Protein AF-A0A7S0SY32-F1 (afdb_monomer_lite)

Secondary structure (DSSP, 8-state):
-PPPGGGGTTGGGT---SS-------TT-BHHHHHHHHHHH-GGGGSTTEEEEEEEEEE-TTS-EEEEEEEEEESSS--TTTT-BTTTTT--TT-EEEEEEEE---------------

Sequence (118 aa):
KHNHIND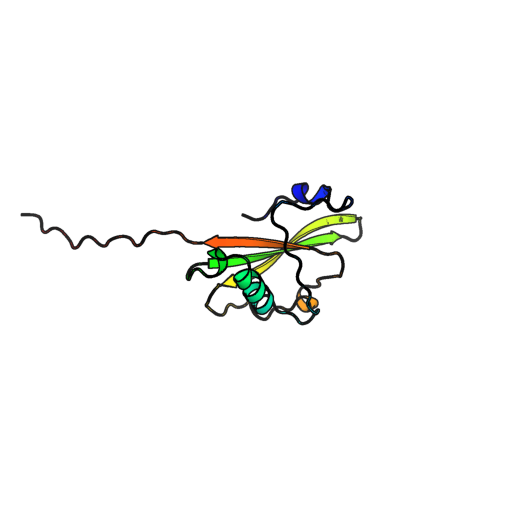YKQIVNNIYPNNEILIYSWMDATLRELTTLIQDVVNISRHKTSEISFTLVYSNGNGILQMKPIGKVHAIKEGSDDLKTLKSLNFQIGDILDICIYTNNNPPQLHLPNQRRY

Radius of gyration: 18.29 Å; chains: 1; bounding box: 66×31×40 Å

Foldseek 3Di:
DWDDLVQCPCVVVVRHDPDDDDDDDDQQDAPQNVLVVCCVPPVLSQDQQKKKWKWKWDQDPVRDIDIGTQDMDGNPDDDPRGRCGNVNSVNDVVIDITIDIDHPPPPPPPPPPDPPDD

InterPro domains:
  IPR010516 Sin3 associated polypeptide p18 [PF06487] (2-101)
  IPR010516 Sin3 associated polypeptide p18 [PTHR13082] (1-108)
  IPR042534 Sin3 associated polypeptide p18 superfamily [G3DSA:3.10.20.550] (1-106)

pLDDT: mean 88.26, std 14.33, range [45.12, 98.56]

Structure (mmCIF, N/CA/C/O backbone):
data_AF-A0A7S0SY32-F1
#
_entry.id   AF-A0A7S0SY32-F1
#
loop_
_atom_site.group_PDB
_atom_site.id
_atom_site.type_symbol
_atom_site.label_atom_id
_atom_site.label_alt_id
_atom_site.label_comp_id
_atom_site.label_asym_id
_atom_site.label_entity_id
_atom_site.label_seq_id
_atom_site.pdbx_PDB_ins_code
_atom_site.Cartn_x
_atom_site.Cartn_y
_atom_site.Cartn_z
_atom_site.occupancy
_atom_site.B_iso_or_equiv
_atom_site.auth_seq_id
_atom_site.auth_comp_id
_atom_site.auth_asym_id
_atom_site.auth_atom_id
_atom_site.pdbx_PDB_model_num
ATOM 1 N N 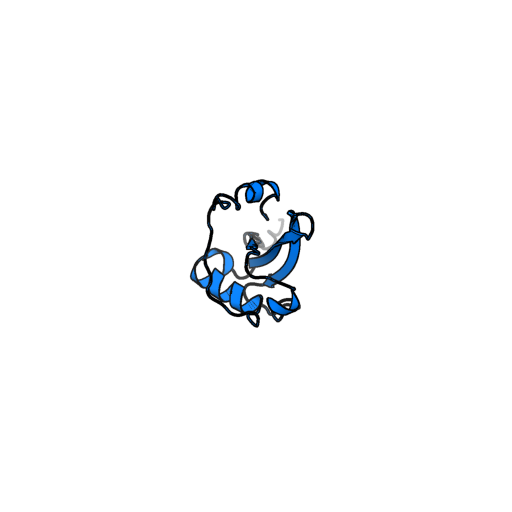. LYS A 1 1 ? 13.657 4.024 1.632 1.00 84.88 1 LYS A N 1
ATOM 2 C CA . LYS A 1 1 ? 13.421 3.479 2.995 1.00 84.88 1 LYS A CA 1
ATOM 3 C C . LYS A 1 1 ? 11.963 3.760 3.344 1.00 84.88 1 LYS A C 1
ATOM 5 O O . LYS A 1 1 ? 11.491 4.794 2.899 1.00 84.88 1 LYS A O 1
ATOM 10 N N . HIS A 1 2 ? 11.290 2.878 4.086 1.00 92.00 2 HIS A N 1
ATOM 11 C CA . HIS A 1 2 ? 9.948 3.142 4.623 1.00 92.00 2 HIS A CA 1
ATOM 12 C C . HIS A 1 2 ? 9.943 4.344 5.580 1.00 92.00 2 HIS A C 1
ATOM 14 O O . HIS A 1 2 ? 10.961 4.606 6.238 1.00 92.00 2 HIS A O 1
ATOM 20 N N . ASN A 1 3 ? 8.816 5.054 5.641 1.00 91.94 3 ASN A N 1
ATOM 21 C CA . ASN A 1 3 ? 8.621 6.172 6.565 1.00 91.94 3 ASN A CA 1
ATOM 22 C C . ASN A 1 3 ? 8.631 5.682 8.021 1.00 91.94 3 ASN A C 1
ATOM 24 O O . ASN A 1 3 ? 8.436 4.497 8.304 1.00 91.94 3 ASN A O 1
ATOM 28 N N . HIS A 1 4 ? 8.898 6.581 8.966 1.00 92.81 4 HIS A N 1
ATOM 29 C CA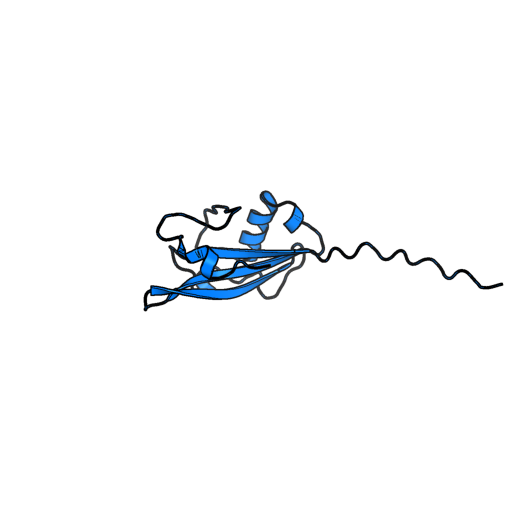 . HIS A 1 4 ? 8.810 6.250 10.382 1.00 92.81 4 HIS A CA 1
ATOM 30 C C . HIS A 1 4 ? 7.355 6.348 10.848 1.00 92.81 4 HIS A C 1
ATOM 32 O O . HIS A 1 4 ? 6.615 7.233 10.434 1.00 92.81 4 HIS A O 1
ATOM 38 N N . ILE A 1 5 ? 6.952 5.520 11.814 1.00 92.31 5 ILE A N 1
ATOM 39 C CA . ILE A 1 5 ? 5.583 5.533 12.364 1.00 92.31 5 ILE A CA 1
ATOM 40 C C . ILE A 1 5 ? 5.140 6.906 12.907 1.00 92.31 5 ILE A C 1
ATOM 42 O O . ILE A 1 5 ? 3.957 7.223 12.966 1.00 92.31 5 ILE A O 1
ATOM 46 N N . ASN A 1 6 ? 6.103 7.749 13.283 1.00 91.56 6 ASN A N 1
ATOM 47 C CA . ASN A 1 6 ? 5.837 9.099 13.776 1.00 91.56 6 ASN A CA 1
ATOM 48 C C . ASN A 1 6 ? 5.390 10.057 12.666 1.00 91.56 6 ASN A C 1
ATOM 50 O O . ASN A 1 6 ? 4.671 11.006 12.971 1.00 91.56 6 ASN A O 1
ATOM 54 N N . ASP A 1 7 ? 5.771 9.795 11.415 1.00 90.75 7 ASP A N 1
ATOM 55 C CA . ASP A 1 7 ? 5.438 10.633 10.256 1.00 90.75 7 ASP A CA 1
ATOM 56 C C . ASP A 1 7 ? 3.930 10.579 9.956 1.00 90.75 7 ASP A C 1
ATOM 58 O O . ASP A 1 7 ? 3.361 11.482 9.354 1.00 90.75 7 ASP A O 1
ATOM 62 N N . TYR A 1 8 ? 3.262 9.549 10.472 1.00 91.12 8 TYR A N 1
ATOM 63 C CA . TYR A 1 8 ? 1.836 9.302 10.323 1.00 91.12 8 TYR A CA 1
ATOM 64 C C . TYR A 1 8 ? 0.983 9.809 11.495 1.00 91.12 8 TYR A C 1
ATOM 66 O O . TYR A 1 8 ? -0.240 9.695 11.474 1.00 91.12 8 TYR A O 1
ATOM 74 N N . LYS A 1 9 ? 1.580 10.411 12.532 1.00 88.12 9 LYS A N 1
ATOM 75 C CA . LYS A 1 9 ? 0.817 10.913 13.693 1.00 88.12 9 LYS A CA 1
ATOM 76 C C . LYS A 1 9 ? -0.210 11.988 13.334 1.00 88.12 9 LYS A C 1
ATOM 78 O O . LYS A 1 9 ? -1.167 12.174 14.076 1.00 88.12 9 LYS A O 1
ATOM 83 N N . GLN A 1 10 ? -0.001 12.699 12.227 1.00 86.50 10 GLN A N 1
ATOM 84 C CA . GLN A 1 10 ? -0.854 13.807 11.800 1.00 86.50 10 GLN A CA 1
ATOM 85 C C . GLN A 1 10 ? -1.894 13.412 10.738 1.00 86.50 10 GLN A C 1
ATOM 87 O O . GLN A 1 10 ? -2.620 14.289 10.272 1.00 86.50 10 GLN A O 1
ATOM 92 N N . ILE A 1 11 ? -2.048 12.114 10.417 1.00 86.12 11 ILE A N 1
ATOM 93 C CA . ILE A 1 11 ? -3.094 11.642 9.485 1.00 86.12 11 ILE A CA 1
ATOM 94 C C . ILE A 1 11 ? -4.485 12.089 9.945 1.00 86.12 11 ILE A C 1
ATOM 96 O O . ILE A 1 11 ? -5.319 12.433 9.119 1.00 86.12 11 ILE A O 1
ATOM 100 N N . VAL A 1 12 ? -4.733 12.137 11.259 1.00 82.56 12 VAL A N 1
ATOM 101 C CA . VAL A 1 12 ? -6.014 12.604 11.827 1.00 82.56 12 VAL A CA 1
ATOM 102 C C . VAL A 1 12 ? -6.382 14.034 11.409 1.00 82.56 12 VAL A C 1
ATOM 104 O O . VAL A 1 12 ? -7.551 14.398 11.451 1.00 82.56 12 VAL A O 1
ATOM 107 N N . ASN A 1 13 ? -5.396 14.826 10.981 1.00 84.94 13 ASN A N 1
ATOM 108 C CA . ASN A 1 13 ? -5.563 16.181 10.459 1.00 84.94 13 ASN A CA 1
ATOM 109 C C . ASN A 1 13 ? -5.462 16.234 8.920 1.00 84.94 13 ASN A C 1
ATOM 111 O O . ASN A 1 13 ? -5.255 17.312 8.369 1.00 84.94 13 ASN A O 1
ATOM 115 N N . ASN A 1 14 ? -5.553 15.091 8.230 1.00 82.50 14 ASN A N 1
ATOM 116 C CA . ASN A 1 14 ? -5.294 14.921 6.795 1.00 82.50 14 ASN A CA 1
ATOM 117 C C . ASN A 1 14 ? -3.897 15.396 6.355 1.00 82.50 14 ASN A C 1
ATOM 119 O O . ASN A 1 14 ? -3.723 15.905 5.248 1.00 82.50 14 ASN A O 1
ATOM 123 N N . ILE A 1 15 ? -2.896 15.249 7.226 1.00 85.69 15 ILE A N 1
ATOM 124 C CA . ILE A 1 15 ? -1.501 15.552 6.901 1.00 85.69 15 ILE A CA 1
ATOM 125 C C . ILE A 1 15 ? -0.750 14.232 6.755 1.00 85.69 15 ILE A C 1
ATOM 127 O O . ILE A 1 15 ? -0.555 13.501 7.731 1.00 85.69 15 ILE A O 1
ATOM 131 N N . TYR A 1 16 ? -0.320 13.952 5.529 1.00 85.81 16 TYR A N 1
ATOM 132 C CA . TYR A 1 16 ? 0.430 12.757 5.161 1.00 85.81 16 TYR A CA 1
ATOM 133 C C . TYR A 1 16 ? 1.906 13.096 4.905 1.00 85.81 16 TYR A C 1
ATOM 135 O O . TYR A 1 16 ? 2.231 14.247 4.592 1.00 85.81 16 TYR A O 1
ATOM 143 N N . PRO A 1 17 ? 2.822 12.115 5.023 1.00 84.94 17 PRO A N 1
ATOM 144 C CA . PRO A 1 17 ? 4.193 12.275 4.545 1.00 84.94 17 PRO A CA 1
ATOM 145 C C . PRO A 1 17 ? 4.216 12.680 3.059 1.00 84.94 17 PRO A C 1
ATOM 147 O O . PRO A 1 17 ? 3.325 12.310 2.298 1.00 84.94 17 PRO A O 1
ATOM 150 N N . ASN A 1 18 ? 5.237 13.435 2.637 1.00 78.50 18 ASN A N 1
ATOM 151 C CA . ASN A 1 18 ? 5.341 13.946 1.263 1.00 78.50 18 ASN A CA 1
ATOM 152 C C . ASN A 1 18 ? 5.237 12.831 0.196 1.00 78.50 18 ASN A C 1
ATOM 154 O O . ASN A 1 18 ? 5.737 11.726 0.400 1.00 78.50 18 ASN A O 1
ATOM 158 N N . ASN A 1 19 ? 4.709 13.185 -0.984 1.00 84.12 19 ASN A N 1
ATOM 159 C CA . ASN A 1 19 ? 4.558 12.332 -2.178 1.00 84.12 19 ASN A CA 1
ATOM 160 C C . ASN A 1 19 ? 3.501 11.215 -2.052 1.00 84.12 19 ASN A C 1
ATOM 162 O O . ASN A 1 19 ? 3.761 10.058 -2.382 1.00 84.12 19 ASN A O 1
ATOM 166 N N . GLU A 1 20 ? 2.299 11.578 -1.610 1.00 89.50 20 GLU A N 1
ATOM 167 C CA . GLU A 1 20 ? 1.122 10.704 -1.612 1.00 89.50 20 GLU A CA 1
ATOM 168 C C . GLU A 1 20 ? 0.572 10.466 -3.033 1.00 89.50 20 GLU A C 1
ATOM 170 O O . GLU A 1 20 ? 0.614 11.348 -3.894 1.00 89.50 20 GLU A O 1
ATOM 175 N N . ILE A 1 21 ? 0.024 9.269 -3.269 1.00 90.62 21 ILE A N 1
ATOM 176 C CA . ILE A 1 21 ? -0.713 8.911 -4.486 1.00 90.62 21 ILE A CA 1
ATOM 177 C C . ILE A 1 21 ? -2.044 8.286 -4.066 1.00 90.62 21 ILE A C 1
ATOM 179 O O . I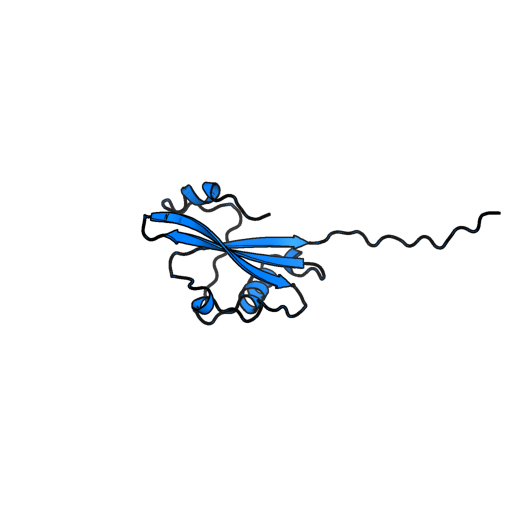LE A 1 21 ? -2.067 7.377 -3.239 1.00 90.62 21 ILE A O 1
ATOM 183 N N . LEU A 1 22 ? -3.143 8.738 -4.672 1.00 91.06 22 LEU A N 1
ATOM 184 C CA . LEU A 1 22 ? -4.468 8.152 -4.477 1.00 91.06 22 LEU A CA 1
ATOM 185 C C . LEU A 1 22 ? -4.758 7.125 -5.570 1.00 91.06 22 LEU A C 1
ATOM 187 O O . LEU A 1 22 ? -4.643 7.419 -6.760 1.00 91.06 22 LEU A O 1
ATOM 191 N N . ILE A 1 23 ? -5.161 5.925 -5.156 1.00 92.25 23 ILE A N 1
ATOM 192 C CA . ILE A 1 23 ? -5.500 4.821 -6.051 1.00 92.25 23 ILE A CA 1
ATOM 193 C C . ILE A 1 23 ? -6.943 4.398 -5.780 1.00 92.25 23 ILE A C 1
ATOM 195 O O . ILE A 1 23 ? -7.283 4.005 -4.666 1.00 92.25 23 ILE A O 1
ATOM 199 N N . TYR A 1 24 ? -7.782 4.433 -6.814 1.00 92.31 24 TYR A N 1
ATOM 200 C CA . TYR A 1 24 ? -9.117 3.840 -6.768 1.00 92.31 24 TYR A CA 1
ATOM 201 C C . TYR A 1 24 ? -9.029 2.376 -7.181 1.00 92.31 24 TYR A C 1
ATOM 203 O O . TYR A 1 24 ? -8.668 2.064 -8.315 1.00 92.31 24 TYR A O 1
ATOM 211 N N . SER A 1 25 ? -9.330 1.476 -6.250 1.00 94.25 25 SER A N 1
ATOM 212 C CA . SER A 1 25 ? -9.240 0.038 -6.481 1.00 94.25 25 SER A CA 1
ATOM 213 C C . SER A 1 25 ? -10.209 -0.740 -5.594 1.00 94.25 25 SER A C 1
ATOM 215 O O . SER A 1 25 ? -10.954 -0.162 -4.801 1.00 94.25 25 SER A O 1
ATOM 217 N N . TRP A 1 26 ? -10.195 -2.057 -5.746 1.00 96.31 26 TRP A N 1
ATOM 218 C CA . TRP A 1 26 ? -11.080 -2.990 -5.062 1.00 96.31 26 TRP A CA 1
ATOM 219 C C . TRP A 1 26 ? -10.290 -3.901 -4.116 1.00 96.31 26 TRP A C 1
ATOM 221 O O . TRP A 1 26 ? -9.068 -3.998 -4.183 1.00 96.31 26 TRP A O 1
ATOM 231 N N . MET A 1 27 ? -10.986 -4.581 -3.204 1.00 97.12 27 MET A N 1
ATOM 232 C CA . MET A 1 27 ? -10.356 -5.431 -2.182 1.00 97.12 27 MET A CA 1
ATOM 233 C C . MET A 1 27 ? -9.654 -6.676 -2.751 1.00 97.12 27 MET A C 1
ATOM 235 O O . MET A 1 27 ? -8.834 -7.293 -2.072 1.00 97.12 27 MET A O 1
ATOM 239 N N . ASP A 1 28 ? -9.979 -7.072 -3.974 1.00 97.19 28 ASP A N 1
ATOM 240 C CA . ASP A 1 28 ? -9.321 -8.137 -4.730 1.00 97.19 28 ASP A CA 1
ATOM 241 C C . ASP A 1 28 ? -8.061 -7.669 -5.470 1.00 97.19 28 ASP A C 1
ATOM 243 O O . ASP A 1 28 ? -7.330 -8.519 -5.972 1.00 97.19 28 ASP A O 1
ATOM 247 N N . ALA A 1 29 ? -7.746 -6.370 -5.456 1.00 98.00 29 ALA A N 1
ATOM 248 C CA . ALA A 1 29 ? -6.526 -5.856 -6.057 1.00 98.00 29 ALA A CA 1
ATOM 249 C C . ALA A 1 29 ? -5.281 -6.460 -5.405 1.00 98.00 29 ALA A C 1
ATOM 251 O O . ALA A 1 29 ? -5.153 -6.533 -4.176 1.00 98.00 29 ALA A O 1
ATOM 252 N N . THR A 1 30 ? -4.359 -6.884 -6.255 1.00 98.50 30 THR A N 1
ATOM 253 C CA . THR A 1 30 ? -3.116 -7.559 -5.892 1.00 98.50 30 THR A CA 1
ATOM 254 C C . THR A 1 30 ? -1.960 -6.575 -5.713 1.00 98.50 30 THR A C 1
ATOM 256 O O . THR A 1 30 ? -1.953 -5.482 -6.285 1.00 98.50 30 THR A O 1
ATOM 259 N N . LEU A 1 31 ? -0.919 -6.964 -4.967 1.00 98.25 31 LEU A N 1
ATOM 260 C CA . LEU A 1 31 ? 0.304 -6.154 -4.871 1.00 98.25 31 LEU A CA 1
ATOM 261 C C . LEU A 1 31 ? 0.963 -5.935 -6.244 1.00 98.25 31 LEU A C 1
ATOM 263 O O . LEU A 1 31 ? 1.559 -4.878 -6.479 1.00 98.25 31 LEU A O 1
ATOM 267 N N . ARG A 1 32 ? 0.844 -6.903 -7.165 1.00 98.00 32 ARG A N 1
ATOM 268 C CA . ARG A 1 32 ? 1.278 -6.754 -8.560 1.00 98.00 32 ARG A CA 1
ATOM 269 C C . ARG A 1 32 ? 0.525 -5.635 -9.275 1.00 98.00 32 ARG A C 1
ATOM 271 O O . ARG A 1 32 ? 1.176 -4.768 -9.850 1.00 98.00 32 ARG A O 1
ATOM 278 N N . GLU A 1 33 ? -0.803 -5.611 -9.208 1.00 97.62 33 GLU A N 1
ATOM 279 C CA . GLU A 1 33 ? -1.605 -4.558 -9.850 1.00 97.62 33 GLU A CA 1
ATOM 280 C C . GLU A 1 33 ? -1.307 -3.181 -9.255 1.00 97.62 33 GLU A C 1
ATOM 282 O O . GLU A 1 33 ? -1.086 -2.226 -9.998 1.00 97.62 33 GLU A O 1
ATOM 287 N N . LEU A 1 34 ? -1.192 -3.079 -7.925 1.00 97.31 34 LEU A N 1
ATOM 288 C CA . LEU A 1 34 ? -0.785 -1.831 -7.271 1.00 97.31 34 LEU A CA 1
ATOM 289 C C . LEU A 1 34 ? 0.597 -1.368 -7.746 1.00 97.31 34 LEU A C 1
ATOM 291 O O . LEU A 1 34 ? 0.804 -0.181 -7.986 1.00 97.31 34 LEU A O 1
ATOM 295 N N . THR A 1 35 ? 1.535 -2.297 -7.936 1.00 96.94 35 THR A N 1
ATOM 296 C CA . THR A 1 35 ? 2.869 -1.994 -8.471 1.00 96.94 35 THR A CA 1
ATOM 297 C C . THR A 1 35 ? 2.796 -1.443 -9.893 1.00 96.94 35 THR A C 1
ATOM 299 O O . THR A 1 35 ? 3.494 -0.477 -10.194 1.00 96.94 35 THR A O 1
ATOM 302 N N . THR A 1 36 ? 1.945 -2.004 -10.753 1.00 95.75 36 THR A N 1
ATOM 303 C CA . THR A 1 36 ? 1.728 -1.489 -12.113 1.00 95.75 36 THR A CA 1
ATOM 304 C C . THR A 1 36 ? 1.185 -0.058 -12.087 1.00 95.75 36 THR A C 1
ATOM 306 O O . THR A 1 36 ? 1.720 0.805 -12.776 1.00 95.75 36 THR A O 1
ATOM 309 N N . LEU A 1 37 ? 0.217 0.237 -11.215 1.00 96.00 37 LEU A N 1
ATOM 310 C CA . LEU A 1 37 ? -0.321 1.596 -11.061 1.00 96.00 37 LEU A CA 1
ATOM 311 C C . LEU A 1 37 ? 0.737 2.587 -10.550 1.00 96.00 37 LEU A C 1
ATOM 313 O O . LEU A 1 37 ? 0.834 3.715 -11.031 1.00 96.00 37 LEU A O 1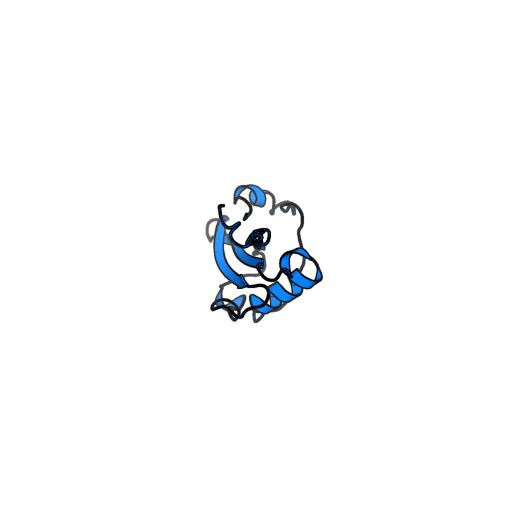
ATOM 317 N N . ILE A 1 38 ? 1.584 2.168 -9.605 1.00 95.12 38 ILE A N 1
ATOM 318 C CA . ILE A 1 38 ? 2.706 2.986 -9.116 1.00 95.12 38 ILE A CA 1
ATOM 319 C C . ILE A 1 38 ? 3.711 3.247 -10.239 1.00 95.12 38 ILE A C 1
ATOM 321 O O . ILE A 1 38 ? 4.244 4.353 -10.346 1.00 95.12 38 ILE A O 1
ATOM 325 N N . GLN A 1 39 ? 3.969 2.253 -11.089 1.00 94.88 39 GLN A N 1
ATOM 326 C CA . GLN A 1 39 ? 4.862 2.393 -12.233 1.00 94.88 39 GLN A CA 1
ATOM 327 C C . GLN A 1 39 ? 4.372 3.438 -13.226 1.00 94.88 39 GLN A C 1
ATOM 329 O O . GLN A 1 39 ? 5.211 4.136 -13.794 1.00 94.88 39 GLN A O 1
ATOM 334 N N . ASP A 1 40 ? 3.067 3.625 -13.398 1.00 94.25 40 ASP A N 1
ATOM 335 C CA . ASP A 1 40 ? 2.528 4.656 -14.289 1.00 94.25 40 ASP A CA 1
ATOM 336 C C . ASP A 1 40 ? 2.881 6.080 -13.837 1.00 94.25 40 ASP A C 1
ATOM 338 O O . ASP A 1 40 ? 3.103 6.949 -14.680 1.00 94.25 40 ASP A O 1
ATOM 342 N N . VAL A 1 41 ? 3.047 6.293 -12.529 1.00 93.31 41 VAL A N 1
ATOM 343 C CA . VAL A 1 41 ? 3.315 7.612 -11.932 1.00 93.31 41 VAL A CA 1
ATOM 344 C C . VAL A 1 41 ? 4.792 7.810 -11.565 1.00 93.31 41 VAL A C 1
ATOM 346 O O . VAL A 1 41 ? 5.341 8.899 -11.730 1.00 93.31 41 VAL A O 1
ATOM 349 N N . VAL A 1 42 ? 5.471 6.769 -11.073 1.00 92.25 42 VAL A N 1
ATOM 350 C CA . VAL A 1 42 ? 6.816 6.866 -10.486 1.00 92.25 42 VAL A CA 1
ATOM 351 C C . VAL A 1 42 ? 7.845 6.118 -11.336 1.00 92.25 42 VAL A C 1
ATOM 353 O O . VAL A 1 42 ? 8.093 4.928 -11.146 1.00 92.25 42 VAL A O 1
ATOM 356 N N . ASN A 1 43 ? 8.536 6.837 -12.223 1.00 91.81 43 ASN A N 1
ATOM 357 C CA . ASN A 1 43 ? 9.473 6.268 -13.208 1.00 91.81 43 ASN A CA 1
ATOM 358 C C . ASN A 1 43 ? 10.537 5.315 -12.632 1.00 91.81 43 ASN A C 1
ATOM 360 O O . ASN A 1 43 ? 10.843 4.291 -13.243 1.00 91.81 43 ASN A O 1
ATOM 364 N N . ILE A 1 44 ? 11.101 5.614 -11.455 1.00 91.44 44 ILE A N 1
ATOM 365 C CA . ILE A 1 44 ? 12.167 4.794 -10.853 1.00 91.44 44 ILE A CA 1
ATOM 366 C C . ILE A 1 44 ? 11.693 3.378 -10.475 1.00 91.44 44 ILE A C 1
ATOM 368 O O . ILE A 1 44 ? 12.488 2.438 -10.450 1.00 91.44 44 ILE A O 1
ATOM 372 N N . SER A 1 45 ? 10.390 3.178 -10.264 1.00 92.19 45 SER A N 1
ATOM 373 C CA . SER A 1 45 ? 9.817 1.855 -9.978 1.00 92.19 45 SER A CA 1
ATOM 374 C C . SER A 1 45 ? 9.787 0.915 -11.194 1.00 92.19 45 SER A C 1
ATOM 376 O O . SER A 1 45 ? 9.596 -0.288 -11.027 1.00 92.19 45 SER A O 1
ATOM 378 N N . ARG A 1 46 ? 10.031 1.429 -12.411 1.00 93.69 46 ARG A N 1
ATOM 379 C CA . ARG A 1 46 ? 10.124 0.636 -13.653 1.00 93.69 46 ARG A CA 1
ATOM 380 C C . ARG A 1 46 ? 11.505 0.021 -13.881 1.00 93.69 46 ARG A C 1
ATOM 382 O O . ARG A 1 46 ? 11.674 -0.785 -14.796 1.00 93.69 46 ARG A O 1
ATOM 389 N N . HIS A 1 47 ? 12.521 0.437 -13.120 1.00 93.81 47 HIS A N 1
ATOM 390 C CA . HIS A 1 47 ? 13.886 -0.024 -13.361 1.00 93.81 47 HIS A CA 1
ATOM 391 C C . HIS A 1 47 ? 14.002 -1.542 -13.148 1.00 93.81 47 HIS A C 1
ATOM 393 O O . HIS A 1 47 ? 13.350 -2.129 -12.288 1.00 93.81 47 HIS A O 1
ATOM 399 N N . LYS A 1 48 ? 14.850 -2.204 -13.948 1.00 90.62 48 LYS A N 1
ATOM 400 C CA . LYS A 1 48 ? 14.932 -3.676 -14.001 1.00 90.62 48 LYS A CA 1
ATOM 401 C C . LYS A 1 48 ? 15.304 -4.327 -12.672 1.00 90.62 48 LYS A C 1
ATOM 403 O O . LYS A 1 48 ? 15.015 -5.500 -12.488 1.00 90.62 48 LYS A O 1
ATOM 408 N N . THR A 1 49 ? 15.981 -3.590 -11.798 1.00 91.38 49 THR A N 1
ATOM 409 C CA . THR A 1 49 ? 16.396 -4.036 -10.459 1.00 91.38 49 THR A CA 1
ATOM 410 C C . THR A 1 49 ? 15.541 -3.428 -9.349 1.00 91.38 49 THR A C 1
ATOM 412 O O . THR A 1 49 ? 15.929 -3.501 -8.184 1.00 91.38 49 THR A O 1
ATOM 415 N N . SER A 1 50 ? 14.425 -2.782 -9.702 1.00 94.50 50 SER A N 1
ATOM 416 C CA . SER A 1 50 ? 13.535 -2.171 -8.725 1.00 94.50 50 SER A CA 1
ATOM 417 C C . SER A 1 50 ? 12.712 -3.221 -7.994 1.00 94.50 50 SER A C 1
ATOM 419 O O . SER A 1 50 ? 12.139 -4.125 -8.602 1.00 94.50 50 SER A O 1
ATOM 421 N N . GLU A 1 51 ? 12.616 -3.054 -6.683 1.00 95.56 51 GLU A N 1
ATOM 422 C CA . GLU A 1 51 ? 11.736 -3.812 -5.802 1.00 95.56 51 GLU A CA 1
ATOM 423 C C . GLU A 1 51 ? 10.861 -2.828 -5.025 1.00 95.56 51 GLU A C 1
ATOM 425 O O . GLU A 1 51 ? 11.362 -1.890 -4.400 1.00 95.56 51 GLU A O 1
ATOM 430 N N . ILE A 1 52 ? 9.549 -3.028 -5.087 1.00 96.69 52 ILE A N 1
ATOM 431 C CA . ILE A 1 52 ? 8.549 -2.222 -4.403 1.00 96.69 52 ILE A CA 1
ATOM 432 C C . ILE A 1 52 ? 8.151 -2.984 -3.144 1.00 96.69 52 ILE A C 1
ATOM 434 O O . ILE A 1 52 ? 7.579 -4.067 -3.216 1.00 96.69 52 ILE A O 1
ATOM 438 N N . SER A 1 53 ? 8.483 -2.435 -1.984 1.00 97.44 53 SER A N 1
ATOM 439 C CA . SER A 1 53 ? 8.129 -2.993 -0.682 1.00 97.44 53 SER A CA 1
ATOM 440 C C . SER A 1 53 ? 6.901 -2.289 -0.135 1.00 97.44 53 SER A C 1
ATOM 442 O O . SER A 1 53 ? 6.862 -1.060 -0.122 1.00 97.44 53 SER A O 1
ATOM 444 N N . PHE A 1 54 ? 5.931 -3.066 0.336 1.00 97.88 54 PHE A N 1
ATOM 445 C CA . PHE A 1 54 ? 4.654 -2.594 0.853 1.00 97.88 54 PHE A CA 1
ATOM 446 C C . PHE A 1 54 ? 4.565 -2.829 2.362 1.00 97.88 54 PHE A C 1
ATOM 448 O O . PHE A 1 54 ? 4.841 -3.926 2.864 1.00 97.88 54 PHE A O 1
ATOM 455 N N . THR A 1 55 ? 4.125 -1.802 3.080 1.00 97.88 55 THR A N 1
ATOM 456 C CA . THR A 1 55 ? 3.874 -1.831 4.520 1.00 97.88 55 THR A CA 1
ATOM 457 C C . THR A 1 55 ? 2.495 -1.247 4.803 1.00 97.88 55 THR A C 1
ATOM 459 O O . THR A 1 55 ? 2.202 -0.121 4.420 1.00 97.88 55 THR A O 1
ATOM 462 N N . LEU A 1 56 ? 1.645 -2.010 5.486 1.00 97.19 56 LEU A N 1
ATOM 463 C CA . LEU A 1 56 ? 0.338 -1.550 5.936 1.00 97.19 56 LEU A CA 1
ATOM 464 C C . LEU A 1 56 ? 0.506 -0.649 7.158 1.00 97.19 56 LEU A C 1
ATOM 466 O O . LEU A 1 56 ? 1.145 -1.052 8.133 1.00 97.19 56 LEU A O 1
ATOM 470 N N . VAL A 1 57 ? -0.089 0.536 7.116 1.00 95.94 57 VAL A N 1
ATOM 471 C CA . VAL A 1 57 ? -0.177 1.476 8.232 1.00 95.94 57 VAL A CA 1
ATOM 472 C C . VAL A 1 57 ? -1.636 1.552 8.660 1.00 95.94 57 VAL A C 1
ATOM 474 O O . VAL A 1 57 ? -2.489 1.965 7.880 1.00 95.94 57 VAL A O 1
ATOM 477 N N . TYR A 1 58 ? -1.920 1.119 9.884 1.00 94.75 58 TYR A N 1
ATOM 478 C CA . TYR A 1 58 ? -3.285 0.958 10.387 1.00 94.75 58 TYR A CA 1
ATOM 479 C C . TYR A 1 58 ? -3.353 1.238 11.885 1.00 94.75 58 TYR A C 1
ATOM 481 O O . TYR A 1 58 ? -2.348 1.146 12.597 1.00 94.75 58 TYR A O 1
ATOM 489 N N . SER A 1 59 ? -4.539 1.584 12.376 1.00 92.94 59 SER A N 1
ATOM 490 C CA . SER A 1 59 ? -4.786 1.742 13.809 1.00 92.94 59 SER A CA 1
ATOM 491 C C . SER A 1 59 ? -5.289 0.427 14.389 1.00 92.94 59 SER A C 1
ATOM 493 O O . SER A 1 59 ? -6.210 -0.187 13.854 1.00 92.94 59 SER A O 1
ATOM 495 N N . ASN A 1 60 ? -4.682 -0.039 15.477 1.00 90.88 60 ASN A N 1
ATOM 496 C CA . ASN A 1 60 ? -5.172 -1.231 16.159 1.00 90.88 60 ASN A CA 1
ATOM 497 C C . ASN A 1 60 ? -6.457 -0.933 16.962 1.00 90.88 60 ASN A C 1
ATOM 499 O O . ASN A 1 60 ? -6.895 0.210 17.073 1.00 90.88 60 ASN A O 1
ATOM 503 N N . GLY A 1 61 ? -7.041 -1.959 17.591 1.00 88.88 61 GLY A N 1
ATOM 504 C CA . GLY A 1 61 ? -8.272 -1.806 18.385 1.00 88.88 61 GLY A CA 1
ATOM 505 C C . GLY A 1 61 ? -8.178 -0.824 19.564 1.00 88.88 61 GLY A C 1
ATOM 506 O O . GLY A 1 61 ? -9.206 -0.376 20.057 1.00 88.88 61 GLY A O 1
ATOM 507 N N . ASN A 1 62 ? -6.966 -0.448 19.986 1.00 91.69 62 ASN A N 1
ATOM 508 C CA . ASN A 1 62 ? -6.728 0.528 21.052 1.00 91.69 62 ASN A CA 1
ATOM 509 C C . ASN A 1 62 ? -6.485 1.949 20.509 1.00 91.69 62 ASN A C 1
ATOM 511 O O . ASN A 1 62 ? -6.095 2.833 21.271 1.00 91.69 62 ASN A O 1
ATOM 515 N N . GLY A 1 63 ? -6.645 2.170 19.201 1.00 87.75 63 GLY A N 1
ATOM 516 C CA . GLY A 1 63 ? -6.366 3.454 18.560 1.00 87.75 63 GLY A CA 1
ATOM 517 C C . GLY A 1 63 ? -4.873 3.740 18.362 1.00 87.75 63 GLY A C 1
ATOM 518 O O . GLY A 1 63 ? -4.503 4.869 18.041 1.00 87.75 63 GLY A O 1
ATOM 519 N N . ILE A 1 64 ? -4.000 2.752 18.584 1.00 91.19 64 ILE A N 1
ATOM 520 C CA . ILE A 1 64 ? -2.553 2.915 18.441 1.00 91.19 64 ILE A CA 1
ATOM 521 C C . ILE A 1 64 ? -2.156 2.554 17.015 1.00 91.19 64 ILE A C 1
ATOM 523 O O . ILE A 1 64 ? -2.410 1.443 16.546 1.00 91.19 64 ILE A O 1
ATOM 527 N N . LEU A 1 65 ? -1.470 3.485 16.360 1.00 93.69 65 LEU A N 1
ATOM 528 C CA . LEU A 1 65 ? -0.975 3.308 15.006 1.00 93.69 65 LEU A CA 1
ATOM 529 C C . LEU A 1 65 ? 0.150 2.263 14.947 1.00 93.69 65 LEU A C 1
ATOM 531 O O . LEU A 1 65 ? 1.070 2.266 15.768 1.00 93.69 65 LEU A O 1
ATOM 535 N N . GLN A 1 66 ? 0.088 1.382 13.953 1.00 94.56 66 GLN A N 1
ATOM 536 C CA . GLN A 1 66 ? 1.046 0.307 13.717 1.00 94.56 66 GLN A CA 1
ATOM 537 C C . GLN A 1 66 ? 1.476 0.267 12.250 1.00 94.56 66 GLN A C 1
ATOM 539 O O . GLN A 1 66 ? 0.715 0.630 11.358 1.00 94.56 66 GLN A O 1
ATOM 544 N N . MET A 1 67 ? 2.701 -0.214 12.009 1.00 96.00 67 MET A N 1
ATOM 545 C CA . MET A 1 67 ? 3.203 -0.543 10.671 1.00 96.00 67 MET A CA 1
ATOM 546 C C . MET A 1 67 ? 3.462 -2.042 10.588 1.00 96.00 67 MET A C 1
ATOM 548 O O . MET A 1 67 ? 4.140 -2.605 11.449 1.00 96.00 67 MET A O 1
ATOM 552 N N . LYS A 1 68 ? 2.957 -2.686 9.541 1.00 96.75 68 LYS A N 1
ATOM 553 C CA . LYS A 1 68 ? 3.137 -4.114 9.288 1.00 96.75 68 LYS A CA 1
ATOM 554 C C . LYS A 1 68 ? 3.629 -4.326 7.857 1.00 96.75 68 LYS A C 1
ATOM 556 O O . LYS A 1 68 ? 2.866 -4.073 6.928 1.00 96.75 68 LYS A O 1
ATOM 561 N N . PRO A 1 69 ? 4.862 -4.810 7.645 1.00 97.50 69 PRO A N 1
ATOM 562 C CA . PRO A 1 69 ? 5.305 -5.239 6.322 1.00 97.50 69 PRO A CA 1
ATOM 563 C C . PRO A 1 69 ? 4.376 -6.335 5.784 1.00 97.50 69 PRO A C 1
ATOM 565 O O . PRO A 1 69 ? 4.073 -7.292 6.499 1.00 97.50 69 PRO A O 1
ATOM 568 N N . ILE A 1 70 ? 3.905 -6.190 4.545 1.00 97.75 70 ILE A N 1
ATOM 569 C CA . ILE A 1 70 ? 2.896 -7.089 3.948 1.00 97.75 70 ILE A CA 1
ATOM 570 C C . ILE A 1 70 ? 3.409 -7.850 2.724 1.00 97.75 70 ILE A C 1
ATOM 572 O O . ILE A 1 70 ? 2.942 -8.960 2.443 1.00 97.75 70 ILE A O 1
ATOM 576 N N . GLY A 1 71 ? 4.417 -7.313 2.043 1.00 97.44 71 GLY A N 1
ATOM 577 C CA . GLY A 1 71 ? 5.091 -8.027 0.972 1.00 97.44 71 GLY A CA 1
ATOM 578 C C . GLY A 1 71 ? 5.940 -7.127 0.100 1.00 97.44 71 GLY A C 1
ATOM 579 O O . GLY A 1 71 ? 6.010 -5.912 0.308 1.00 97.44 71 GLY A O 1
ATOM 580 N N . LYS A 1 72 ? 6.590 -7.742 -0.882 1.00 97.38 72 LYS A N 1
ATOM 581 C CA . LYS A 1 72 ? 7.404 -7.035 -1.865 1.00 97.38 72 LYS A CA 1
ATOM 582 C C . LYS A 1 72 ? 7.179 -7.559 -3.271 1.00 97.38 72 LYS A C 1
ATOM 584 O O . LYS A 1 72 ? 7.040 -8.758 -3.469 1.00 97.38 72 LYS A O 1
ATOM 589 N N . VAL A 1 73 ? 7.227 -6.662 -4.245 1.00 97.88 73 VAL A N 1
ATOM 590 C CA . VAL A 1 73 ? 7.023 -6.981 -5.656 1.00 97.88 73 VAL A CA 1
ATOM 591 C C . VAL A 1 73 ? 8.214 -6.490 -6.461 1.00 97.88 73 VAL A C 1
ATOM 593 O O . VAL A 1 73 ? 8.592 -5.319 -6.401 1.00 97.88 73 VAL A O 1
ATOM 596 N N . HIS A 1 74 ? 8.816 -7.385 -7.240 1.00 96.81 74 HIS A N 1
ATOM 597 C CA . HIS A 1 74 ? 9.873 -7.003 -8.168 1.00 96.81 74 HIS A CA 1
ATOM 598 C C . HIS A 1 74 ? 9.260 -6.339 -9.408 1.00 96.81 74 HIS A C 1
ATOM 600 O O . HIS A 1 74 ? 8.234 -6.785 -9.926 1.00 96.81 74 HIS A O 1
ATOM 606 N N . ALA A 1 75 ? 9.908 -5.300 -9.932 1.00 93.56 75 ALA A N 1
ATOM 607 C CA . ALA A 1 75 ? 9.349 -4.463 -10.993 1.00 93.56 75 ALA A CA 1
ATOM 608 C C . ALA A 1 75 ? 8.951 -5.235 -12.258 1.00 93.56 75 ALA A C 1
ATOM 610 O O . ALA A 1 75 ? 7.967 -4.880 -12.896 1.00 93.56 75 ALA A O 1
ATOM 611 N N . ILE A 1 76 ? 9.705 -6.285 -12.602 1.00 92.06 76 ILE A N 1
ATOM 612 C CA . ILE A 1 76 ? 9.519 -7.062 -13.844 1.00 92.06 76 ILE A CA 1
ATOM 613 C C . ILE A 1 76 ? 9.241 -8.547 -13.595 1.00 92.06 76 ILE A C 1
ATOM 615 O O . ILE A 1 76 ? 8.590 -9.196 -14.403 1.00 92.06 76 ILE A O 1
ATOM 619 N N . LYS A 1 77 ? 9.788 -9.112 -12.517 1.00 93.44 77 LYS A N 1
ATOM 620 C CA . LYS A 1 77 ? 9.784 -10.564 -12.305 1.00 93.44 77 LYS A CA 1
ATOM 621 C C . LYS A 1 77 ? 8.663 -10.907 -11.349 1.00 93.44 77 LYS A C 1
ATOM 623 O O . LYS A 1 77 ? 8.476 -10.173 -10.381 1.00 93.44 77 LYS A O 1
ATOM 628 N N . GLU A 1 78 ? 7.994 -12.020 -11.600 1.00 93.88 78 GLU A N 1
ATOM 629 C CA . GLU A 1 78 ? 7.011 -12.545 -10.665 1.00 93.88 78 GLU A CA 1
ATOM 630 C C . GLU A 1 78 ? 7.685 -12.969 -9.356 1.00 93.88 78 GLU A C 1
ATOM 632 O O . GLU A 1 78 ? 8.761 -13.578 -9.355 1.00 93.88 78 GLU A O 1
ATOM 637 N N . GLY A 1 79 ? 7.061 -12.594 -8.245 1.00 95.31 79 GLY A N 1
ATOM 638 C CA . GLY A 1 79 ? 7.458 -12.948 -6.889 1.00 95.31 79 GLY A CA 1
ATOM 639 C C . GLY A 1 79 ? 6.343 -13.678 -6.144 1.00 95.31 79 GLY A C 1
ATOM 640 O O . GLY A 1 79 ? 5.195 -13.731 -6.579 1.00 95.31 79 GLY A O 1
ATOM 641 N N . SER A 1 80 ? 6.670 -14.233 -4.977 1.00 96.44 80 SER A N 1
ATOM 642 C CA . SER A 1 80 ? 5.708 -14.970 -4.142 1.00 96.44 80 SER A CA 1
ATOM 643 C C . SER A 1 80 ? 4.587 -14.099 -3.569 1.00 96.44 80 SER A C 1
ATOM 645 O O . SER A 1 80 ? 3.539 -14.615 -3.190 1.00 96.44 80 SER A O 1
ATOM 647 N N . ASP A 1 81 ? 4.816 -12.789 -3.469 1.00 98.19 81 ASP A N 1
ATOM 648 C CA . ASP A 1 81 ? 3.881 -11.841 -2.863 1.00 98.19 81 ASP A CA 1
ATOM 649 C C . ASP A 1 81 ? 2.979 -11.151 -3.892 1.00 98.19 81 ASP A C 1
ATOM 651 O O . ASP A 1 81 ? 2.030 -10.471 -3.507 1.00 98.19 81 ASP A O 1
ATOM 655 N N . ASP A 1 82 ? 3.245 -11.342 -5.185 1.00 98.19 82 ASP A N 1
ATOM 656 C CA . ASP A 1 82 ? 2.574 -10.651 -6.286 1.00 98.19 82 ASP A CA 1
ATOM 657 C C . ASP A 1 82 ? 1.056 -10.806 -6.245 1.00 98.19 82 ASP A C 1
ATOM 659 O O . ASP A 1 82 ? 0.341 -9.830 -6.451 1.00 98.19 82 ASP A O 1
ATOM 663 N N . LEU A 1 83 ? 0.581 -12.018 -5.946 1.00 98.38 83 LEU A N 1
ATOM 664 C CA . LEU A 1 83 ? -0.838 -12.382 -5.949 1.00 98.38 83 LEU A CA 1
ATOM 665 C C . LEU A 1 83 ? -1.547 -12.093 -4.618 1.00 98.38 83 LEU A C 1
ATOM 667 O O . LEU A 1 83 ? -2.733 -12.394 -4.476 1.00 98.38 83 LEU A O 1
ATOM 671 N N . LYS A 1 84 ? -0.851 -11.533 -3.619 1.00 98.50 84 LYS A N 1
ATOM 672 C CA . LYS A 1 84 ? -1.491 -11.151 -2.356 1.00 98.50 84 LYS A CA 1
ATOM 673 C C . LYS A 1 84 ? -2.459 -10.006 -2.618 1.00 98.50 84 LYS A C 1
ATOM 675 O O . LYS A 1 84 ? -2.056 -8.936 -3.067 1.00 98.50 84 LYS A O 1
ATOM 680 N N . THR A 1 85 ? -3.727 -10.238 -2.310 1.00 98.56 85 THR A N 1
ATOM 681 C CA . THR A 1 85 ? -4.790 -9.241 -2.450 1.00 98.56 85 THR A CA 1
ATOM 682 C C . THR A 1 85 ? -4.899 -8.374 -1.202 1.00 98.56 85 THR A C 1
ATOM 684 O O . THR A 1 85 ? -4.577 -8.840 -0.101 1.00 98.56 85 THR A O 1
ATOM 687 N N . LEU A 1 86 ? -5.427 -7.155 -1.336 1.00 97.94 86 LEU A N 1
ATOM 688 C CA . LEU A 1 86 ? -5.742 -6.282 -0.196 1.00 97.94 86 LEU A CA 1
ATOM 689 C C . LEU A 1 86 ? -6.596 -7.006 0.857 1.00 97.94 86 LEU A C 1
ATOM 691 O O . LEU A 1 86 ? -6.300 -6.954 2.052 1.00 97.94 86 LEU A O 1
ATOM 695 N N . LYS A 1 87 ? -7.595 -7.776 0.412 1.00 97.94 87 LYS A N 1
ATOM 696 C CA . LYS A 1 87 ? -8.435 -8.615 1.274 1.00 97.94 87 LYS A CA 1
ATOM 697 C C . LYS A 1 87 ? -7.627 -9.656 2.042 1.00 97.94 87 LYS A C 1
ATOM 699 O O . LYS A 1 87 ? -7.814 -9.787 3.246 1.00 97.94 87 LYS A O 1
ATOM 704 N N . SER A 1 88 ? -6.726 -10.383 1.375 1.00 97.94 88 SER A N 1
ATOM 705 C CA . SER A 1 88 ? -5.890 -11.408 2.028 1.00 97.94 88 SER A CA 1
ATOM 706 C C . SER A 1 88 ? -4.917 -10.823 3.058 1.00 97.94 88 SER A C 1
ATOM 708 O O . SER A 1 88 ? -4.504 -11.509 3.992 1.00 97.94 88 SER A O 1
ATOM 710 N N . LEU A 1 89 ? -4.576 -9.543 2.903 1.00 97.44 89 LEU A N 1
ATOM 711 C CA . LEU A 1 89 ? -3.693 -8.795 3.792 1.00 97.44 89 LEU A CA 1
ATOM 712 C C . LEU A 1 89 ? -4.434 -8.138 4.965 1.00 97.44 89 LEU A C 1
ATOM 714 O O . LEU A 1 89 ? -3.786 -7.509 5.804 1.00 97.44 89 LEU A O 1
ATOM 718 N N . ASN A 1 90 ? -5.755 -8.337 5.056 1.00 96.06 90 ASN A N 1
ATOM 719 C CA . ASN A 1 90 ? -6.655 -7.704 6.020 1.00 96.06 90 ASN A CA 1
ATOM 720 C C . ASN A 1 90 ? -6.628 -6.170 5.954 1.00 96.06 90 ASN A C 1
ATOM 722 O O . ASN A 1 90 ? -6.786 -5.521 6.984 1.00 96.06 90 ASN A O 1
ATOM 726 N N . PHE A 1 91 ? -6.427 -5.603 4.761 1.00 96.62 91 PHE A N 1
ATOM 727 C CA . PHE A 1 91 ? -6.590 -4.168 4.545 1.00 96.62 91 PHE A CA 1
ATOM 728 C C . PHE A 1 91 ? -8.032 -3.752 4.864 1.00 96.62 91 PHE A C 1
ATOM 730 O O . PHE A 1 91 ? -8.981 -4.472 4.534 1.00 96.62 91 PHE A O 1
ATOM 737 N N . GLN A 1 92 ? -8.206 -2.592 5.485 1.00 94.81 92 GLN A N 1
ATOM 738 C CA . GLN A 1 92 ? -9.507 -1.993 5.755 1.00 94.81 92 GLN A CA 1
ATOM 739 C C . GLN A 1 92 ? -9.585 -0.580 5.185 1.00 94.81 92 GLN A C 1
ATOM 741 O O . GLN A 1 92 ? -8.586 0.112 5.008 1.00 94.81 92 GLN A O 1
ATOM 746 N N . ILE A 1 93 ? -10.807 -0.133 4.896 1.00 91.81 93 ILE A N 1
ATOM 747 C CA . ILE A 1 93 ? -11.036 1.253 4.487 1.00 91.81 93 ILE A CA 1
ATOM 748 C C . ILE A 1 93 ? -10.594 2.171 5.631 1.00 91.81 93 ILE A C 1
ATOM 750 O O . ILE A 1 93 ? -11.068 2.027 6.756 1.00 91.81 93 ILE A O 1
ATOM 754 N N . GLY A 1 94 ? -9.707 3.116 5.320 1.00 89.19 94 GLY A N 1
ATOM 755 C CA . GLY A 1 94 ? -9.073 4.004 6.297 1.00 89.19 94 GLY A CA 1
ATOM 756 C C . GLY A 1 94 ? -7.624 3.630 6.623 1.00 89.19 94 GLY A C 1
ATOM 757 O O . GLY A 1 94 ? -6.905 4.468 7.165 1.00 89.19 94 GLY A O 1
ATOM 758 N N . ASP A 1 95 ? -7.176 2.429 6.246 1.00 93.81 95 ASP A N 1
ATOM 759 C CA . ASP A 1 95 ? -5.762 2.063 6.296 1.00 93.81 95 ASP A CA 1
ATOM 760 C C . ASP A 1 95 ? -4.977 2.734 5.162 1.00 93.81 95 ASP A C 1
ATOM 762 O O . ASP A 1 95 ? -5.520 3.118 4.122 1.00 93.81 95 ASP A O 1
ATOM 766 N N . ILE A 1 96 ? -3.662 2.832 5.347 1.00 94.19 96 ILE A N 1
ATOM 767 C CA . ILE A 1 96 ? -2.732 3.420 4.381 1.00 94.19 96 ILE A CA 1
ATOM 768 C C . ILE A 1 96 ? -1.689 2.381 3.985 1.00 94.19 96 ILE A C 1
ATOM 770 O O . ILE A 1 96 ? -1.270 1.546 4.787 1.00 94.19 96 ILE A O 1
ATOM 774 N N . LEU A 1 97 ? -1.226 2.459 2.741 1.00 95.81 97 LEU A N 1
ATOM 775 C CA . LEU A 1 97 ? -0.085 1.689 2.262 1.00 95.81 97 LEU A CA 1
ATOM 776 C C . LEU A 1 97 ? 1.149 2.586 2.188 1.00 95.81 97 LEU A C 1
ATOM 778 O O . LEU A 1 97 ? 1.226 3.482 1.353 1.00 95.81 97 LEU A O 1
ATOM 782 N N . ASP A 1 98 ? 2.131 2.320 3.045 1.00 95.81 98 ASP A N 1
ATOM 783 C CA . ASP A 1 98 ? 3.469 2.885 2.914 1.00 95.81 98 ASP A CA 1
ATOM 784 C C . ASP A 1 98 ? 4.300 2.047 1.946 1.00 95.81 98 ASP A C 1
ATOM 786 O O . ASP A 1 98 ? 4.374 0.817 2.054 1.00 95.81 98 ASP A O 1
ATOM 790 N N . ILE A 1 99 ? 4.964 2.718 1.012 1.00 95.19 99 ILE A N 1
ATOM 791 C CA . ILE A 1 99 ? 5.706 2.067 -0.060 1.00 95.19 99 ILE A CA 1
ATOM 792 C C . ILE A 1 99 ? 7.152 2.543 -0.044 1.00 95.19 99 ILE A C 1
ATOM 794 O O . ILE A 1 99 ? 7.449 3.730 0.052 1.00 95.19 99 ILE A O 1
ATOM 798 N N . CYS A 1 100 ? 8.076 1.601 -0.203 1.00 94.56 100 CYS A N 1
ATOM 799 C CA . CYS A 1 100 ? 9.487 1.891 -0.394 1.00 94.56 100 CYS A CA 1
ATOM 800 C C . CYS A 1 100 ? 9.977 1.241 -1.686 1.00 94.56 100 CYS A C 1
ATOM 802 O O . CYS A 1 100 ? 9.889 0.026 -1.842 1.00 94.56 100 CYS A O 1
ATOM 804 N N . ILE A 1 101 ? 10.555 2.041 -2.582 1.00 94.56 101 ILE A N 1
ATOM 805 C CA . ILE A 1 101 ? 11.174 1.550 -3.815 1.00 94.56 101 ILE A CA 1
ATOM 806 C C . ILE A 1 101 ? 12.675 1.400 -3.574 1.00 94.56 101 ILE A C 1
ATOM 808 O O . ILE A 1 101 ? 13.369 2.371 -3.265 1.00 94.56 101 ILE A O 1
ATOM 812 N N . TYR A 1 102 ? 13.174 0.178 -3.706 1.00 92.75 102 TYR A N 1
ATOM 813 C CA . TYR A 1 102 ? 14.597 -0.129 -3.681 1.00 92.75 102 TYR A CA 1
ATOM 814 C C . TYR A 1 102 ? 15.095 -0.247 -5.111 1.00 92.75 102 TYR A C 1
ATOM 816 O O . TYR A 1 102 ? 14.571 -1.058 -5.864 1.00 92.75 102 TYR A O 1
ATOM 824 N N . THR A 1 103 ? 16.122 0.515 -5.480 1.00 87.06 103 THR A N 1
ATOM 825 C CA . THR A 1 103 ? 16.845 0.304 -6.737 1.00 87.06 103 THR A CA 1
ATOM 826 C C . THR A 1 103 ? 18.277 -0.063 -6.416 1.00 87.06 103 THR A C 1
ATOM 828 O O . THR A 1 103 ? 18.998 0.694 -5.763 1.00 87.06 103 THR A O 1
ATOM 831 N N . ASN A 1 104 ? 18.709 -1.246 -6.853 1.00 70.12 104 ASN A N 1
ATOM 832 C CA . ASN A 1 104 ? 20.118 -1.592 -6.752 1.00 70.12 104 ASN A CA 1
ATOM 833 C C . ASN A 1 104 ? 20.849 -0.841 -7.870 1.00 70.12 104 ASN A C 1
ATOM 835 O O . ASN A 1 104 ? 20.979 -1.341 -8.989 1.00 70.12 104 ASN A O 1
ATOM 839 N N . ASN A 1 105 ? 21.245 0.401 -7.586 1.00 58.94 105 ASN A N 1
ATOM 840 C CA . ASN A 1 105 ? 22.067 1.230 -8.463 1.00 58.94 105 ASN A CA 1
ATOM 841 C C . ASN A 1 105 ? 23.525 0.765 -8.365 1.00 58.94 105 ASN A C 1
ATOM 843 O O . ASN A 1 105 ? 24.401 1.542 -7.998 1.00 58.94 105 ASN A O 1
ATOM 847 N N . ASN A 1 106 ? 23.799 -0.506 -8.659 1.00 50.00 106 ASN A N 1
ATOM 848 C CA . ASN A 1 106 ? 25.168 -0.896 -8.956 1.00 50.00 106 ASN A CA 1
ATOM 849 C C . ASN A 1 106 ? 25.440 -0.418 -10.385 1.00 50.00 106 ASN A C 1
ATOM 851 O O . ASN A 1 106 ? 24.826 -0.963 -11.310 1.00 50.00 106 ASN A O 1
ATOM 855 N N . PRO A 1 107 ? 26.303 0.596 -10.609 1.00 48.94 107 PRO A N 1
ATOM 856 C CA . PRO A 1 107 ? 26.781 0.852 -11.959 1.00 48.94 107 PRO A CA 1
ATOM 857 C C . PRO A 1 107 ? 27.372 -0.461 -12.493 1.00 48.94 107 PRO A C 1
ATOM 859 O O . PRO A 1 107 ? 27.976 -1.206 -11.711 1.00 48.94 107 PRO A O 1
ATOM 862 N N . PRO A 1 108 ? 27.176 -0.795 -13.782 1.00 48.97 108 PRO A N 1
ATOM 863 C CA . PRO A 1 108 ? 27.776 -1.991 -14.349 1.00 48.97 108 PRO A CA 1
ATOM 864 C C . PRO A 1 108 ? 29.274 -1.932 -14.063 1.00 48.97 108 PRO A C 1
ATOM 866 O O . PRO A 1 108 ? 29.955 -1.005 -14.502 1.00 48.97 108 PRO A O 1
ATOM 869 N N . GLN A 1 109 ? 29.780 -2.879 -13.270 1.00 50.44 109 GLN A N 1
ATOM 870 C CA . GLN A 1 109 ? 31.212 -2.996 -13.058 1.00 50.44 109 GLN A CA 1
ATOM 871 C C . GLN A 1 109 ? 31.818 -3.307 -14.422 1.00 50.44 109 GLN A C 1
ATOM 873 O O . GLN A 1 109 ? 31.642 -4.409 -14.951 1.00 50.44 109 GLN A O 1
ATOM 878 N N . LEU A 1 110 ? 32.466 -2.301 -15.013 1.00 51.84 110 LEU A N 1
ATOM 879 C CA . LEU A 1 110 ? 33.305 -2.464 -16.186 1.00 51.84 110 LEU A CA 1
ATOM 880 C C . LEU A 1 110 ? 34.311 -3.558 -15.834 1.00 51.84 110 LEU A C 1
ATOM 882 O O . LEU A 1 110 ? 35.249 -3.329 -15.073 1.00 51.84 110 LEU A O 1
ATOM 886 N N . HIS A 1 111 ? 34.085 -4.762 -16.353 1.00 54.12 111 HIS A N 1
ATOM 887 C CA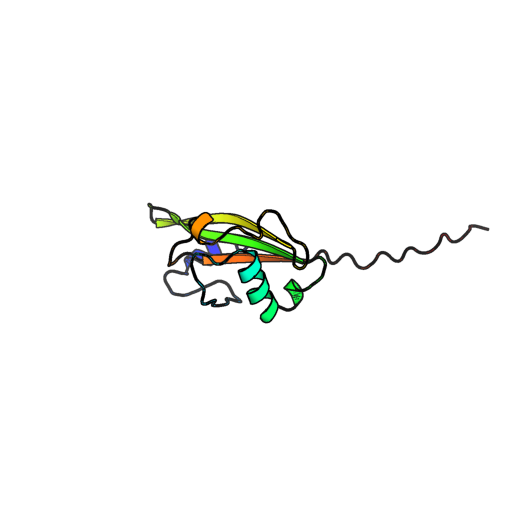 . HIS A 1 111 ? 35.098 -5.799 -16.352 1.00 54.12 111 HIS A CA 1
ATOM 888 C C . HIS A 1 111 ? 36.196 -5.294 -17.282 1.00 54.12 111 HIS A C 1
ATOM 890 O O . HIS A 1 111 ? 36.120 -5.470 -18.496 1.00 54.12 111 HIS A O 1
ATOM 896 N N . LEU A 1 112 ? 37.181 -4.594 -16.722 1.00 52.09 112 LEU A N 1
ATOM 897 C CA . LEU A 1 112 ? 38.421 -4.305 -17.423 1.00 52.09 112 LEU A CA 1
ATOM 898 C C . LEU A 1 112 ? 39.046 -5.666 -17.751 1.00 52.09 112 LEU A C 1
ATOM 900 O O . LEU A 1 112 ? 39.370 -6.411 -16.820 1.00 52.09 112 LEU A O 1
ATOM 904 N N . PRO A 1 113 ? 39.173 -6.046 -19.036 1.00 50.81 113 PRO A N 1
ATOM 905 C CA . PRO A 1 113 ? 39.845 -7.285 -19.376 1.00 50.81 113 PRO A CA 1
ATOM 906 C C . PRO A 1 113 ? 41.274 -7.192 -18.847 1.00 50.81 113 PRO A C 1
ATOM 908 O O . PRO A 1 113 ? 41.948 -6.183 -19.060 1.00 50.81 113 PRO A O 1
ATOM 911 N N . ASN A 1 114 ? 41.685 -8.232 -18.115 1.00 53.09 114 ASN A N 1
ATOM 912 C CA . ASN A 1 114 ? 42.997 -8.378 -17.493 1.00 53.09 114 ASN A CA 1
ATOM 913 C C . ASN A 1 114 ? 44.093 -7.743 -18.355 1.00 53.09 114 ASN A C 1
ATOM 915 O O . ASN A 1 114 ? 44.468 -8.294 -19.394 1.00 53.09 114 ASN A O 1
ATOM 919 N N . GLN A 1 115 ? 44.621 -6.600 -17.913 1.00 53.44 115 GLN A N 1
ATOM 920 C CA . GLN A 1 115 ? 45.854 -6.080 -18.476 1.00 53.44 115 GLN A CA 1
ATOM 921 C C . GLN A 1 115 ? 46.949 -7.077 -18.114 1.00 53.44 115 GLN A C 1
ATOM 923 O O . GLN A 1 115 ? 47.351 -7.203 -16.956 1.00 53.44 115 GLN A O 1
ATOM 928 N N . ARG A 1 116 ? 47.352 -7.860 -19.118 1.00 50.16 116 ARG A N 1
ATOM 929 C CA . ARG A 1 116 ? 48.504 -8.750 -19.045 1.00 50.16 116 ARG A CA 1
ATOM 930 C C . ARG A 1 116 ? 49.691 -7.907 -18.601 1.00 50.16 116 ARG A C 1
ATOM 932 O O . ARG A 1 116 ? 50.094 -6.991 -19.312 1.00 50.16 116 ARG A O 1
ATOM 939 N N . ARG A 1 117 ? 50.200 -8.206 -17.407 1.00 45.12 117 ARG A N 1
ATOM 940 C CA . ARG A 1 117 ? 51.483 -7.687 -16.949 1.00 45.12 117 ARG A CA 1
ATOM 941 C C . ARG A 1 117 ? 52.557 -8.223 -17.895 1.00 45.12 117 ARG A C 1
ATOM 943 O O . ARG A 1 117 ? 52.692 -9.441 -18.013 1.00 45.12 117 ARG A O 1
ATOM 950 N N . TYR A 1 118 ? 53.235 -7.308 -18.575 1.00 50.28 118 TYR A N 1
ATOM 951 C CA . TYR A 1 118 ? 54.581 -7.514 -19.098 1.00 50.28 118 TYR A CA 1
ATOM 952 C C . TYR A 1 118 ? 55.566 -6.956 -18.078 1.00 50.28 118 TYR A C 1
ATOM 954 O O . TYR A 1 118 ? 55.225 -5.918 -17.462 1.00 50.28 118 TYR A O 1
#

Organism: NCBI:txid96789